Protein AF-A0A956X5T0-F1 (afdb_monomer_lite)

Foldseek 3Di:
DCPDDQPPDALLLLVLCLCQVPPDPVRVCVLCVVLVHHLVPQDDPDSSSRSVSVLLVCLLVVNLLVSLVVCCVVPVVSVVVSPDPDSVRSSVRSNVSHPNDPD

Sequence (103 aa):
MTYKRYRMNSAPMRLRKLISNHYSLDEFRTLCFDLGVRYDDLGGDSLNGQVRELLLLLARYGRLADLLQLVALERPSLLSQSGYADQAELLRALIEALPGSEE

Secondary structure (DSSP, 8-state):
-------TT-HHHHHHHHHHHH--HHHHHHHHHHTT--GGG---SSHHHHHHHHHHHHHHTTTHHHHHHHHHHH-HHHHHHHT-SSHHHHHHHHHHHS-----

Radius of gyration: 12.76 Å; chains: 1; bounding box: 24×28×36 Å

pLDDT: mean 80.19, std 13.41, range [39.5, 90.75]

Structure (mmCIF, N/CA/C/O backbone):
data_AF-A0A956X5T0-F1
#
_entry.id   AF-A0A956X5T0-F1
#
loop_
_atom_site.group_PDB
_atom_site.id
_atom_site.type_symbol
_atom_site.label_atom_id
_atom_site.label_alt_id
_atom_site.label_comp_id
_atom_site.label_asym_id
_atom_site.label_entity_id
_atom_site.label_seq_id
_atom_site.pdbx_PDB_ins_code
_atom_site.Cartn_x
_atom_site.Cartn_y
_atom_site.Cartn_z
_atom_site.occupancy
_atom_site.B_iso_or_equiv
_atom_site.auth_seq_id
_atom_site.auth_comp_id
_atom_site.auth_asym_id
_atom_site.auth_atom_id
_atom_site.pdbx_PDB_model_num
ATOM 1 N N . MET A 1 1 ? 4.210 7.247 -24.741 1.00 43.59 1 MET A N 1
ATOM 2 C CA . MET A 1 1 ? 4.523 7.077 -23.302 1.00 43.59 1 MET A CA 1
ATOM 3 C C . MET A 1 1 ? 4.478 8.433 -22.603 1.00 43.59 1 MET A C 1
ATOM 5 O O . MET A 1 1 ? 5.490 9.113 -22.473 1.00 43.59 1 MET A O 1
ATOM 9 N N . THR A 1 2 ? 3.286 8.886 -22.225 1.00 39.50 2 THR A N 1
ATOM 10 C CA . THR A 1 2 ? 3.050 10.261 -21.763 1.00 39.50 2 THR A CA 1
ATOM 11 C C . THR A 1 2 ? 3.105 10.316 -20.235 1.00 39.50 2 THR A C 1
ATOM 13 O O . THR A 1 2 ? 2.077 10.370 -19.572 1.00 39.50 2 THR A O 1
ATOM 16 N N . TYR A 1 3 ? 4.303 10.309 -19.642 1.00 44.81 3 TYR A N 1
ATOM 17 C CA . TYR A 1 3 ? 4.466 10.614 -18.211 1.00 44.81 3 TYR A CA 1
ATOM 18 C C . TYR A 1 3 ? 4.366 12.136 -18.018 1.00 44.81 3 TYR A C 1
ATOM 20 O O . TYR A 1 3 ? 5.357 12.833 -17.789 1.00 44.81 3 TYR A O 1
ATOM 28 N N . LYS A 1 4 ? 3.163 12.682 -18.236 1.00 44.06 4 LYS A N 1
ATOM 29 C CA . LYS A 1 4 ? 2.888 14.121 -18.249 1.00 44.06 4 LYS A CA 1
ATOM 30 C C . LYS A 1 4 ? 2.988 14.670 -16.823 1.00 44.06 4 LYS A C 1
ATOM 32 O O . LYS A 1 4 ? 2.038 14.655 -16.059 1.00 44.06 4 LYS A O 1
ATOM 37 N N . ARG A 1 5 ? 4.181 15.185 -16.518 1.00 51.50 5 ARG A N 1
ATOM 38 C CA . ARG A 1 5 ? 4.458 16.261 -15.556 1.00 51.50 5 ARG A CA 1
ATOM 39 C C . ARG A 1 5 ? 4.048 15.963 -14.112 1.00 51.50 5 ARG A C 1
ATOM 41 O O . ARG A 1 5 ? 3.171 16.597 -13.537 1.00 51.50 5 ARG A O 1
ATOM 48 N N . TYR A 1 6 ? 4.805 15.063 -13.495 1.00 50.69 6 TYR A N 1
ATOM 49 C CA . TYR A 1 6 ? 4.881 14.966 -12.044 1.00 50.69 6 TYR A CA 1
ATOM 50 C C . TYR A 1 6 ? 5.365 16.316 -11.483 1.00 50.69 6 TYR A C 1
ATOM 52 O O . TYR A 1 6 ? 6.540 16.664 -11.631 1.00 50.69 6 TYR A O 1
ATOM 60 N N . ARG A 1 7 ? 4.463 17.131 -10.914 1.00 50.25 7 ARG A N 1
ATOM 61 C CA . ARG A 1 7 ? 4.845 18.383 -10.240 1.00 50.25 7 ARG A CA 1
ATOM 62 C C . ARG A 1 7 ? 5.881 18.007 -9.165 1.00 50.25 7 ARG A C 1
ATOM 64 O O . ARG A 1 7 ? 5.664 17.083 -8.390 1.00 50.25 7 ARG A O 1
ATOM 71 N N . MET A 1 8 ? 7.040 18.666 -9.142 1.00 46.44 8 MET A N 1
ATOM 72 C CA . MET A 1 8 ? 8.235 18.251 -8.373 1.00 46.44 8 MET A CA 1
ATOM 73 C C . MET A 1 8 ? 8.102 18.360 -6.831 1.00 46.44 8 MET A C 1
ATOM 75 O O . MET A 1 8 ? 9.106 18.418 -6.130 1.00 46.44 8 MET A O 1
ATOM 79 N N . ASN A 1 9 ? 6.881 18.345 -6.283 1.00 51.56 9 ASN A N 1
ATOM 80 C CA . ASN A 1 9 ? 6.592 18.219 -4.853 1.00 51.56 9 ASN A CA 1
ATOM 81 C C . ASN A 1 9 ? 5.172 17.651 -4.613 1.00 51.56 9 ASN A C 1
ATOM 83 O O . ASN A 1 9 ? 4.357 18.277 -3.940 1.00 51.56 9 ASN A O 1
ATOM 87 N N . SER 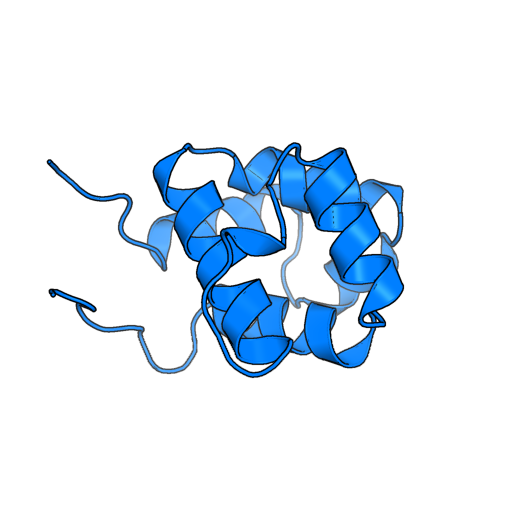A 1 10 ? 4.838 16.508 -5.223 1.00 69.88 10 SER A N 1
ATOM 88 C CA . SER A 1 10 ? 3.478 15.941 -5.166 1.00 69.88 10 SER A CA 1
ATOM 89 C C . S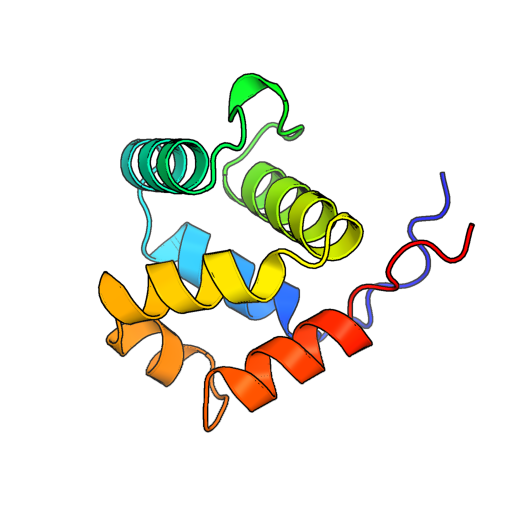ER A 1 10 ? 3.313 14.834 -4.114 1.00 69.88 10 SER A C 1
ATOM 91 O O . SER A 1 10 ? 4.244 14.061 -3.863 1.00 69.88 10 SER A O 1
ATOM 93 N N . ALA A 1 11 ? 2.098 14.707 -3.564 1.00 77.38 11 ALA A N 1
ATOM 94 C CA . ALA A 1 11 ? 1.662 13.688 -2.595 1.00 77.38 11 ALA A CA 1
ATOM 95 C C . ALA A 1 11 ? 2.219 12.261 -2.811 1.00 77.38 11 ALA A C 1
ATOM 97 O O . ALA A 1 11 ? 2.703 11.662 -1.843 1.00 77.38 11 ALA A O 1
ATOM 98 N N . PRO A 1 12 ? 2.278 11.718 -4.049 1.00 81.81 12 PRO A N 1
ATOM 99 C CA . PRO A 1 12 ? 2.748 10.351 -4.256 1.00 81.81 12 PRO A CA 1
ATOM 100 C C . PRO A 1 12 ? 4.241 10.180 -3.941 1.00 81.81 12 PRO A C 1
ATOM 102 O O . PRO A 1 12 ? 4.676 9.085 -3.614 1.00 81.81 12 PRO A O 1
ATOM 105 N N . MET A 1 13 ? 5.049 11.249 -3.963 1.00 83.38 13 MET A N 1
ATOM 106 C CA . MET A 1 13 ? 6.493 11.166 -3.711 1.00 83.38 13 MET A CA 1
ATOM 107 C C . MET A 1 13 ? 6.737 11.032 -2.217 1.00 83.38 13 MET A C 1
ATOM 109 O O . MET A 1 13 ? 7.664 10.332 -1.817 1.00 83.38 13 MET A O 1
ATOM 113 N N . ARG A 1 14 ? 5.897 11.685 -1.405 1.00 84.62 14 ARG A N 1
ATOM 114 C CA . ARG A 1 14 ? 5.914 11.536 0.049 1.00 84.62 14 ARG A CA 1
ATOM 115 C C . ARG A 1 14 ? 5.470 10.142 0.443 1.00 84.62 14 ARG A C 1
ATOM 117 O O . ARG A 1 14 ? 6.207 9.487 1.168 1.00 84.62 14 ARG A O 1
ATOM 124 N N . LEU A 1 15 ? 4.344 9.666 -0.094 1.00 85.25 15 LEU A N 1
ATOM 125 C CA . LEU A 1 15 ? 3.859 8.322 0.220 1.00 85.25 15 LEU A CA 1
ATOM 126 C C . LEU A 1 15 ? 4.892 7.263 -0.160 1.00 85.25 15 LEU A C 1
ATOM 128 O O . LEU A 1 15 ? 5.201 6.373 0.619 1.00 85.25 15 LEU A O 1
ATOM 132 N N . ARG A 1 16 ? 5.507 7.424 -1.327 1.00 86.06 16 ARG A N 1
ATOM 133 C CA . ARG A 1 16 ? 6.551 6.529 -1.799 1.00 86.06 16 ARG A CA 1
ATOM 134 C C . ARG A 1 16 ? 7.786 6.523 -0.905 1.00 86.06 16 ARG A C 1
ATOM 136 O O . ARG A 1 16 ? 8.300 5.455 -0.601 1.00 86.06 16 ARG A O 1
ATOM 143 N N . LYS A 1 17 ? 8.235 7.697 -0.446 1.00 86.50 17 LYS A N 1
ATOM 144 C CA . LYS A 1 17 ? 9.314 7.793 0.546 1.00 86.50 17 LYS A CA 1
ATOM 145 C C . LYS A 1 17 ? 8.921 7.137 1.865 1.00 86.50 17 LYS A C 1
ATOM 147 O O . LYS A 1 17 ? 9.728 6.400 2.404 1.00 86.50 17 LYS A O 1
ATOM 152 N N . LEU A 1 18 ? 7.704 7.364 2.355 1.00 86.75 18 LEU A N 1
ATOM 153 C CA . LEU A 1 18 ? 7.224 6.748 3.592 1.00 86.75 18 LEU A CA 1
ATOM 154 C C . LEU A 1 18 ? 7.193 5.227 3.483 1.00 86.75 18 LEU A C 1
ATOM 156 O O . LEU A 1 18 ? 7.769 4.558 4.330 1.00 86.75 18 LEU A O 1
ATOM 160 N N . ILE A 1 19 ? 6.596 4.690 2.418 1.00 86.50 19 ILE A N 1
ATOM 161 C CA . ILE A 1 19 ? 6.546 3.247 2.185 1.00 86.50 19 ILE A CA 1
ATOM 162 C C . ILE A 1 19 ? 7.970 2.706 2.048 1.00 86.50 19 ILE A C 1
ATOM 164 O O . ILE A 1 19 ? 8.335 1.810 2.786 1.00 86.50 19 ILE A O 1
ATOM 168 N N . SER A 1 20 ? 8.830 3.289 1.208 1.00 86.69 20 SER A N 1
ATOM 169 C CA . SER A 1 20 ? 10.205 2.788 1.061 1.00 86.69 20 SER A CA 1
ATOM 170 C C . SER A 1 20 ? 11.071 2.902 2.321 1.00 86.69 20 SER A C 1
ATOM 172 O O . SER A 1 20 ? 12.063 2.191 2.423 1.00 86.69 20 SER A O 1
ATOM 174 N N . ASN A 1 21 ? 10.739 3.798 3.253 1.00 88.25 21 ASN A N 1
ATOM 175 C CA . ASN A 1 21 ? 11.510 4.005 4.481 1.00 88.25 21 ASN A CA 1
ATOM 176 C C . ASN A 1 21 ? 10.960 3.215 5.680 1.00 88.25 21 ASN A C 1
ATOM 178 O O . ASN A 1 21 ? 11.678 3.034 6.659 1.00 88.25 21 ASN A O 1
ATOM 182 N N . HIS A 1 22 ? 9.698 2.776 5.626 1.00 87.75 22 HIS A N 1
ATOM 183 C CA . HIS A 1 22 ? 9.035 2.053 6.718 1.00 87.75 22 HIS A CA 1
ATOM 184 C C . HIS A 1 22 ? 8.627 0.621 6.376 1.00 87.75 22 HIS A C 1
ATOM 186 O O . HIS A 1 22 ? 8.469 -0.167 7.302 1.00 87.75 22 HIS A O 1
ATOM 192 N N . TYR A 1 23 ? 8.451 0.294 5.096 1.00 86.06 23 TYR A N 1
ATOM 193 C CA . TYR A 1 23 ? 8.161 -1.057 4.634 1.00 86.06 23 TYR A CA 1
ATOM 194 C C . TYR A 1 23 ? 9.436 -1.727 4.156 1.00 86.06 23 TYR A C 1
ATOM 196 O O . TYR A 1 23 ? 10.183 -1.193 3.331 1.00 86.06 23 TYR A O 1
ATOM 204 N N . SER A 1 24 ? 9.626 -2.948 4.632 1.00 88.31 24 SER A N 1
ATOM 205 C CA . SER A 1 24 ? 10.585 -3.872 4.046 1.00 88.31 24 SER A CA 1
ATOM 206 C C . SER A 1 24 ? 10.063 -4.426 2.718 1.00 88.31 24 SER A C 1
ATOM 208 O O . SER A 1 24 ? 8.874 -4.353 2.407 1.00 88.31 24 SER A O 1
ATOM 210 N N . LEU A 1 25 ? 10.959 -5.019 1.932 1.00 85.44 25 LEU A N 1
ATOM 211 C CA . LEU A 1 25 ? 10.629 -5.638 0.644 1.00 85.44 25 LEU A CA 1
ATOM 212 C C . LEU A 1 25 ? 9.551 -6.732 0.797 1.00 85.44 25 LEU A C 1
ATOM 214 O O . LEU A 1 25 ? 8.595 -6.763 0.024 1.00 85.44 25 LEU A O 1
ATOM 218 N N . ASP A 1 26 ? 9.653 -7.555 1.846 1.00 89.25 26 ASP A N 1
ATOM 219 C CA . ASP A 1 26 ? 8.642 -8.554 2.215 1.00 89.25 26 ASP A CA 1
ATOM 220 C C . ASP A 1 26 ? 7.300 -7.934 2.622 1.00 89.25 26 ASP A C 1
ATOM 222 O O . ASP A 1 26 ? 6.262 -8.345 2.112 1.00 89.25 26 ASP A O 1
ATOM 226 N N . GLU A 1 27 ? 7.298 -6.910 3.484 1.00 90.06 27 GLU A N 1
ATOM 227 C CA . GLU A 1 27 ? 6.058 -6.233 3.899 1.00 90.06 27 GLU A CA 1
ATOM 228 C C . GLU A 1 27 ? 5.353 -5.589 2.702 1.00 90.06 27 GLU A C 1
ATOM 230 O O . GLU A 1 27 ? 4.137 -5.681 2.567 1.00 90.06 27 GLU A O 1
ATOM 235 N N . PHE A 1 28 ? 6.109 -4.978 1.786 1.00 88.69 28 PHE A N 1
ATOM 236 C CA . PHE A 1 28 ? 5.548 -4.424 0.559 1.00 88.69 28 PHE A CA 1
ATOM 237 C C . PHE A 1 28 ? 4.952 -5.512 -0.341 1.00 88.69 28 PHE A C 1
ATOM 239 O O . PHE A 1 28 ? 3.916 -5.295 -0.972 1.00 88.69 28 PHE A O 1
ATOM 246 N N . ARG A 1 29 ? 5.573 -6.694 -0.395 1.00 89.50 29 ARG A N 1
ATOM 247 C CA . ARG A 1 29 ? 5.043 -7.835 -1.147 1.00 89.50 29 ARG A CA 1
ATOM 248 C C . ARG A 1 29 ? 3.728 -8.332 -0.553 1.00 89.50 29 ARG A C 1
ATOM 250 O O . ARG A 1 29 ? 2.795 -8.593 -1.310 1.00 89.50 29 ARG A O 1
ATOM 257 N N . THR A 1 30 ? 3.646 -8.405 0.773 1.00 90.75 30 THR A N 1
ATOM 258 C CA . THR A 1 30 ? 2.411 -8.723 1.500 1.00 90.75 30 THR A CA 1
ATOM 259 C C . THR A 1 30 ? 1.334 -7.675 1.239 1.00 90.75 30 THR A C 1
ATOM 261 O O . THR A 1 30 ? 0.221 -8.042 0.881 1.00 90.75 30 THR A O 1
ATOM 264 N N . LEU A 1 31 ? 1.677 -6.385 1.294 1.00 88.62 31 LEU A N 1
ATOM 265 C CA . LEU A 1 31 ? 0.756 -5.291 0.977 1.00 88.62 31 LEU A CA 1
ATOM 266 C C . LEU A 1 31 ? 0.213 -5.404 -0.456 1.00 88.62 31 LEU A C 1
ATOM 268 O O . LEU A 1 31 ? -0.983 -5.250 -0.687 1.00 88.62 31 LEU A O 1
ATOM 272 N N . CYS A 1 32 ? 1.076 -5.706 -1.432 1.00 89.81 32 CYS A N 1
ATOM 273 C CA . CYS A 1 32 ? 0.645 -5.942 -2.811 1.00 89.81 32 CYS A CA 1
ATOM 274 C C . CYS A 1 32 ? -0.315 -7.133 -2.899 1.00 89.81 32 CYS A C 1
ATOM 276 O O . CYS A 1 32 ? -1.334 -7.042 -3.578 1.00 89.81 32 CYS A O 1
ATOM 278 N N . PHE A 1 33 ? -0.008 -8.228 -2.200 1.00 89.75 33 PHE A N 1
ATOM 279 C CA . PHE A 1 33 ? -0.850 -9.419 -2.172 1.00 89.75 33 PHE A CA 1
ATOM 280 C C . PHE A 1 33 ? -2.233 -9.138 -1.572 1.00 89.75 33 PHE A C 1
ATOM 282 O O . PHE A 1 33 ? -3.231 -9.536 -2.169 1.00 89.75 33 PHE A O 1
ATOM 289 N N . ASP A 1 34 ? -2.300 -8.403 -0.461 1.00 90.00 34 ASP A N 1
ATOM 290 C CA . ASP A 1 34 ? -3.556 -8.020 0.194 1.00 90.00 34 ASP A CA 1
ATOM 291 C C . ASP A 1 34 ? -4.415 -7.110 -0.704 1.00 90.00 34 ASP A C 1
ATOM 293 O O . ASP A 1 34 ? -5.614 -7.318 -0.886 1.00 90.00 34 ASP A O 1
ATOM 297 N N . LEU A 1 35 ? -3.762 -6.196 -1.427 1.00 88.12 35 LEU A N 1
ATOM 298 C CA . LEU A 1 35 ? -4.394 -5.376 -2.462 1.00 88.12 35 LEU A CA 1
ATOM 299 C C . LEU A 1 35 ? -4.837 -6.171 -3.701 1.00 88.12 35 LEU A C 1
ATOM 301 O O . LEU A 1 35 ? -5.506 -5.614 -4.579 1.00 88.12 35 LEU A O 1
ATOM 305 N N . GLY A 1 36 ? -4.472 -7.448 -3.818 1.00 88.50 36 GLY A N 1
ATOM 306 C CA . GLY A 1 36 ? -4.705 -8.265 -5.009 1.00 88.50 36 GLY A CA 1
ATOM 307 C C . GLY A 1 36 ? -3.856 -7.840 -6.212 1.00 88.50 36 GLY A C 1
ATOM 308 O O . GLY A 1 36 ? -4.204 -8.138 -7.354 1.00 88.50 36 GLY A O 1
ATOM 309 N N . VAL A 1 37 ? -2.756 -7.122 -5.979 1.00 88.69 37 VAL A N 1
ATOM 310 C CA . VAL A 1 37 ? -1.795 -6.707 -7.003 1.00 88.69 37 VAL A CA 1
ATOM 311 C C . VAL A 1 37 ? -0.640 -7.697 -7.040 1.00 88.69 37 VAL A C 1
ATOM 313 O O . VAL A 1 37 ? 0.033 -7.967 -6.044 1.00 88.69 37 VAL A O 1
ATOM 316 N N . ARG A 1 38 ? -0.359 -8.233 -8.227 1.00 85.06 38 ARG A N 1
ATOM 317 C CA . ARG A 1 38 ? 0.798 -9.105 -8.418 1.00 85.06 38 ARG A CA 1
ATOM 318 C C . ARG A 1 38 ? 2.063 -8.260 -8.382 1.00 85.06 38 ARG A C 1
ATOM 320 O O . ARG A 1 38 ? 2.314 -7.495 -9.299 1.00 85.06 38 ARG A O 1
ATOM 327 N N . TYR A 1 39 ? 2.886 -8.452 -7.356 1.00 82.31 39 TYR A N 1
ATOM 328 C CA . TYR A 1 39 ? 4.193 -7.793 -7.249 1.00 82.31 39 TYR A CA 1
ATOM 329 C C . TYR A 1 39 ? 5.073 -7.996 -8.499 1.00 82.31 39 TYR A C 1
ATOM 331 O O . TYR A 1 39 ? 5.815 -7.103 -8.876 1.00 82.31 39 TYR A O 1
ATOM 339 N N . ASP A 1 40 ? 4.944 -9.145 -9.166 1.00 83.06 40 ASP A N 1
ATOM 340 C CA . ASP A 1 40 ? 5.646 -9.477 -10.417 1.00 83.06 40 ASP A CA 1
ATOM 341 C C . ASP A 1 40 ? 5.222 -8.603 -11.619 1.00 83.06 40 ASP A C 1
ATOM 343 O O . ASP A 1 40 ? 5.988 -8.427 -12.558 1.00 83.06 40 ASP A O 1
ATOM 347 N N . ASP A 1 41 ? 4.017 -8.023 -11.572 1.00 82.06 41 ASP A N 1
ATOM 348 C CA . ASP A 1 41 ? 3.507 -7.079 -12.579 1.00 82.06 41 ASP A CA 1
ATOM 349 C C . ASP A 1 41 ? 4.058 -5.657 -12.356 1.00 82.06 41 ASP A C 1
ATOM 351 O O . ASP A 1 41 ? 4.069 -4.823 -13.263 1.00 82.06 41 ASP A O 1
ATOM 355 N N . LEU A 1 42 ? 4.553 -5.368 -11.145 1.00 83.31 42 LEU A N 1
ATOM 356 C CA . LEU A 1 42 ? 5.117 -4.068 -10.807 1.00 83.31 42 LEU A CA 1
ATOM 357 C C . LEU A 1 42 ? 6.510 -3.919 -11.419 1.00 83.31 42 LEU A C 1
ATOM 359 O O . LEU A 1 42 ? 7.494 -4.491 -10.950 1.00 83.31 42 LEU A O 1
ATOM 363 N N . GLY A 1 43 ? 6.599 -3.071 -12.440 1.00 74.06 43 GLY A N 1
ATOM 364 C CA . GLY A 1 43 ? 7.873 -2.656 -13.008 1.00 74.06 43 GLY A CA 1
ATOM 365 C C . GLY A 1 43 ? 8.739 -1.876 -12.010 1.00 74.06 43 GLY A C 1
ATOM 366 O O . GLY A 1 43 ? 8.255 -1.139 -11.149 1.00 74.06 43 GLY A O 1
ATOM 367 N N . GLY A 1 44 ? 10.056 -1.996 -12.157 1.00 72.31 44 GLY A N 1
ATOM 368 C CA . GLY A 1 44 ? 11.030 -1.203 -11.410 1.00 72.31 44 GLY A CA 1
ATOM 369 C C . GLY A 1 44 ? 12.070 -2.054 -10.694 1.00 72.31 44 GLY A C 1
ATOM 370 O O . GLY A 1 44 ? 11.748 -3.013 -10.008 1.00 72.31 44 GLY A O 1
ATOM 371 N N . ASP A 1 45 ? 13.328 -1.641 -10.820 1.00 75.25 45 ASP A N 1
ATOM 372 C CA . ASP A 1 45 ? 14.498 -2.341 -10.268 1.00 75.25 45 ASP A CA 1
ATOM 373 C C . ASP A 1 45 ? 14.680 -2.124 -8.751 1.00 75.25 45 ASP A C 1
ATOM 375 O O . ASP A 1 45 ? 15.556 -2.682 -8.102 1.00 75.25 45 ASP A O 1
ATOM 379 N N . SER A 1 46 ? 13.860 -1.266 -8.144 1.00 81.50 46 SER A N 1
ATOM 380 C CA . SER A 1 46 ? 13.969 -0.906 -6.731 1.00 81.50 46 SER A CA 1
ATOM 381 C C . SER A 1 46 ? 12.589 -0.758 -6.109 1.00 81.50 46 SER A C 1
ATOM 383 O O . SER A 1 46 ? 11.649 -0.357 -6.795 1.00 81.50 46 SER A O 1
ATOM 385 N N . LEU A 1 47 ? 12.492 -0.941 -4.789 1.00 83.38 47 LEU A N 1
ATOM 386 C CA . LEU A 1 47 ? 11.264 -0.732 -4.006 1.00 83.38 47 LEU A CA 1
ATOM 387 C C . LEU A 1 47 ? 10.593 0.614 -4.340 1.00 83.38 47 LEU A C 1
ATOM 389 O O . LEU A 1 47 ? 9.398 0.699 -4.585 1.00 83.38 47 LEU A O 1
ATOM 393 N N . ASN A 1 48 ? 11.390 1.676 -4.460 1.00 83.62 48 ASN A N 1
ATOM 394 C CA . ASN A 1 48 ? 10.928 3.016 -4.826 1.00 83.62 48 ASN A CA 1
ATOM 395 C C . ASN A 1 48 ? 10.374 3.097 -6.271 1.00 83.62 48 ASN A C 1
ATOM 397 O O . ASN A 1 48 ? 9.520 3.926 -6.580 1.00 83.62 48 ASN A O 1
ATOM 401 N N . GLY A 1 49 ? 10.859 2.263 -7.190 1.00 83.31 49 GLY A N 1
ATOM 402 C CA . GLY A 1 49 ? 10.278 2.097 -8.526 1.00 83.31 49 GLY A CA 1
ATOM 403 C C . GLY A 1 49 ? 8.945 1.354 -8.463 1.00 83.31 49 GLY A C 1
ATOM 404 O O . GLY A 1 49 ? 7.941 1.853 -8.958 1.00 83.31 49 GLY A O 1
ATOM 405 N N . GLN A 1 50 ? 8.913 0.238 -7.743 1.00 87.94 50 GLN A N 1
ATOM 406 C CA . GLN A 1 50 ? 7.740 -0.630 -7.641 1.00 87.94 50 GLN A CA 1
ATOM 407 C C . GLN A 1 50 ? 6.571 0.032 -6.918 1.00 87.94 50 GLN A C 1
ATOM 409 O 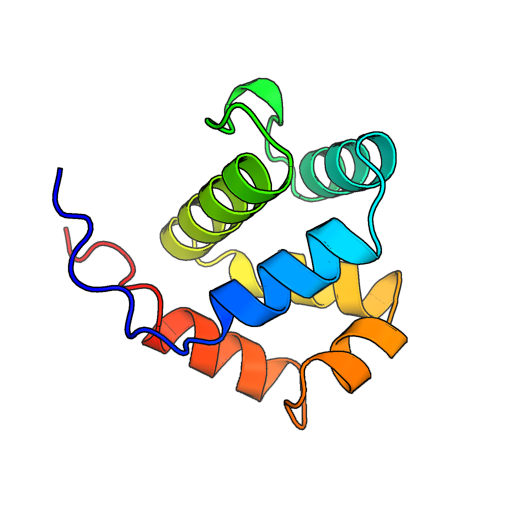O . GLN A 1 50 ? 5.436 -0.048 -7.372 1.00 87.94 50 GLN A O 1
ATOM 414 N N . VAL A 1 51 ? 6.837 0.767 -5.836 1.00 88.50 51 VAL A N 1
ATOM 415 C CA . VAL A 1 51 ? 5.808 1.540 -5.126 1.00 88.50 51 VAL A CA 1
ATOM 416 C C . VAL A 1 51 ? 5.215 2.616 -6.040 1.00 88.50 51 VAL A C 1
ATOM 418 O O . VAL A 1 51 ? 4.021 2.895 -5.972 1.00 88.50 51 VAL A O 1
ATOM 421 N N . ARG A 1 52 ? 6.026 3.224 -6.920 1.00 86.12 52 ARG A N 1
ATOM 422 C CA . ARG A 1 52 ? 5.519 4.179 -7.916 1.00 86.12 52 ARG A CA 1
ATOM 423 C C . ARG A 1 52 ? 4.597 3.491 -8.918 1.00 86.12 52 ARG A C 1
ATOM 425 O O . ARG A 1 52 ? 3.534 4.040 -9.195 1.00 86.12 52 ARG A O 1
ATOM 432 N N . GLU A 1 53 ? 4.997 2.346 -9.460 1.00 87.44 53 GLU A N 1
ATOM 433 C CA . GLU A 1 53 ? 4.153 1.613 -10.407 1.00 87.44 53 GLU A CA 1
ATOM 434 C C . GLU A 1 53 ? 2.865 1.130 -9.733 1.00 87.44 53 GLU A C 1
ATOM 436 O O . GLU A 1 53 ? 1.793 1.295 -10.305 1.00 87.44 53 GLU A O 1
ATOM 441 N N . LEU A 1 54 ? 2.932 0.676 -8.477 1.00 88.38 54 LEU A N 1
ATOM 442 C CA . LEU A 1 54 ? 1.757 0.318 -7.679 1.00 88.38 54 LEU A CA 1
ATOM 443 C C . LEU A 1 54 ? 0.804 1.509 -7.529 1.00 88.38 54 LEU A C 1
ATOM 445 O O . LEU A 1 54 ? -0.389 1.386 -7.785 1.00 88.38 54 LEU A O 1
ATOM 449 N N . LEU A 1 55 ? 1.326 2.677 -7.151 1.00 86.88 55 LEU A N 1
ATOM 450 C CA . LEU A 1 55 ? 0.547 3.912 -7.041 1.00 86.88 55 LEU A CA 1
ATOM 451 C C . LEU A 1 55 ? -0.142 4.277 -8.360 1.00 86.88 55 LEU A C 1
ATOM 453 O O . LEU A 1 55 ? -1.314 4.642 -8.356 1.00 86.88 55 LEU A O 1
ATOM 457 N N . LEU A 1 56 ? 0.569 4.171 -9.486 1.00 84.69 56 LEU A N 1
ATOM 458 C CA . LEU A 1 56 ? 0.015 4.444 -10.814 1.00 84.69 56 LEU A CA 1
ATOM 459 C C . LEU A 1 56 ? -1.062 3.429 -11.202 1.00 84.69 56 LEU A C 1
ATOM 461 O O . LEU A 1 56 ? -2.110 3.818 -11.715 1.00 84.69 56 LEU A O 1
ATOM 465 N N . LEU A 1 57 ? -0.822 2.147 -10.935 1.00 86.31 57 LEU A N 1
ATOM 466 C CA . LEU A 1 57 ? -1.768 1.067 -11.180 1.00 86.31 57 LEU A CA 1
ATOM 467 C C . LEU A 1 57 ? -3.059 1.305 -10.388 1.00 86.31 57 LEU A C 1
ATOM 469 O O . LEU A 1 57 ? -4.142 1.371 -10.961 1.00 86.31 57 LEU A O 1
ATOM 473 N N . LEU A 1 58 ? -2.948 1.525 -9.080 1.00 86.75 58 LEU A N 1
ATOM 474 C CA . LEU A 1 58 ? -4.094 1.774 -8.209 1.00 86.75 58 LEU A CA 1
ATOM 475 C C . LEU A 1 58 ? -4.826 3.069 -8.567 1.00 86.75 58 LEU A C 1
ATOM 477 O O . LEU A 1 58 ? -6.051 3.100 -8.495 1.00 86.75 58 LEU A O 1
ATOM 481 N N . ALA A 1 59 ? -4.109 4.118 -8.980 1.00 84.69 59 ALA A N 1
ATOM 482 C CA . ALA A 1 59 ? -4.723 5.355 -9.461 1.00 84.69 59 ALA A CA 1
ATOM 483 C C . ALA A 1 59 ? -5.584 5.114 -10.703 1.00 84.69 59 ALA A C 1
ATOM 485 O O . ALA A 1 59 ? -6.707 5.604 -10.769 1.00 84.69 59 ALA A O 1
ATOM 486 N N . ARG A 1 60 ? -5.096 4.305 -11.651 1.00 83.25 60 ARG A N 1
ATOM 487 C CA . ARG A 1 60 ? -5.846 3.931 -12.859 1.00 83.25 60 ARG A CA 1
ATOM 488 C C . ARG A 1 60 ? -7.122 3.158 -12.552 1.00 83.25 60 ARG A C 1
ATOM 490 O O . ARG A 1 60 ? -8.137 3.402 -13.188 1.00 83.25 60 ARG A O 1
ATOM 497 N N . TYR A 1 61 ? -7.074 2.259 -11.575 1.00 85.12 61 TYR A N 1
ATOM 498 C CA . TYR A 1 61 ? -8.239 1.472 -11.161 1.00 85.12 61 TYR A CA 1
ATOM 499 C C . TYR A 1 61 ? -9.109 2.167 -10.101 1.00 85.12 61 TYR A C 1
ATOM 501 O O . TYR A 1 61 ? -10.063 1.565 -9.617 1.00 85.12 61 TYR A O 1
ATOM 509 N N . GLY A 1 62 ? -8.779 3.395 -9.682 1.00 84.62 62 GLY A N 1
ATOM 510 C CA . GLY A 1 62 ? -9.489 4.085 -8.599 1.00 84.62 62 GLY A CA 1
ATOM 511 C C . GLY A 1 62 ? -9.346 3.419 -7.221 1.00 84.62 62 GLY A C 1
ATOM 512 O O . GLY A 1 62 ? -10.085 3.743 -6.297 1.00 84.62 62 GLY A O 1
ATOM 513 N N . ARG A 1 63 ? -8.379 2.508 -7.048 1.00 89.50 63 ARG A N 1
ATOM 514 C CA . ARG A 1 63 ? -8.137 1.730 -5.817 1.00 89.50 63 ARG A CA 1
ATOM 515 C C . ARG A 1 63 ? -7.105 2.357 -4.874 1.00 89.50 63 ARG A C 1
ATOM 517 O O . ARG A 1 63 ? -6.611 1.704 -3.961 1.00 89.50 63 ARG A O 1
ATOM 524 N N . LEU A 1 64 ? -6.785 3.641 -5.046 1.00 88.00 64 LEU A N 1
ATOM 525 C CA . LEU A 1 64 ? -5.928 4.370 -4.096 1.00 88.00 64 LEU A CA 1
ATOM 526 C C . LEU A 1 64 ? -6.537 4.427 -2.688 1.00 88.00 64 LEU A C 1
ATOM 528 O O . LEU A 1 64 ? -5.803 4.438 -1.704 1.00 88.00 64 LEU A O 1
ATOM 532 N N . ALA A 1 65 ? -7.869 4.447 -2.590 1.00 89.50 65 ALA A N 1
ATOM 533 C CA . ALA A 1 65 ? -8.566 4.430 -1.309 1.00 89.50 65 ALA A CA 1
ATOM 534 C C . ALA A 1 65 ? -8.297 3.135 -0.525 1.00 89.50 65 ALA A C 1
ATOM 536 O O . ALA A 1 65 ? -8.086 3.203 0.680 1.00 89.50 65 ALA A O 1
ATOM 537 N N . ASP A 1 66 ? -8.245 1.987 -1.207 1.00 90.31 66 ASP A N 1
ATOM 538 C CA . ASP A 1 66 ? -7.938 0.673 -0.623 1.00 90.31 66 ASP A CA 1
ATOM 539 C C . ASP A 1 66 ? -6.539 0.641 -0.003 1.00 90.31 66 ASP A C 1
ATOM 541 O O . ASP A 1 66 ? -6.385 0.287 1.162 1.00 90.31 66 ASP A O 1
ATOM 545 N N . LEU A 1 67 ? -5.527 1.102 -0.750 1.00 89.06 67 LEU A N 1
ATOM 546 C CA . LEU A 1 67 ? -4.152 1.220 -0.252 1.00 89.06 67 LEU A CA 1
ATOM 547 C C . LEU A 1 67 ? -4.096 2.072 1.009 1.00 89.06 67 LEU A C 1
ATOM 549 O O . LEU A 1 67 ? -3.454 1.691 1.981 1.00 89.06 67 LEU A O 1
ATOM 553 N N . LEU A 1 68 ? -4.758 3.229 1.000 1.00 88.81 68 LEU A N 1
ATOM 554 C CA . LEU A 1 68 ? -4.750 4.101 2.165 1.00 88.81 68 LEU A CA 1
ATOM 555 C C . LEU A 1 68 ? -5.490 3.482 3.350 1.00 88.81 68 LEU A C 1
ATOM 557 O O . LEU A 1 68 ? -4.997 3.617 4.462 1.00 88.81 68 LEU A O 1
ATOM 561 N N . GLN A 1 69 ? -6.608 2.783 3.126 1.00 89.75 69 GLN A N 1
ATOM 562 C CA . GLN A 1 69 ? -7.319 2.069 4.189 1.00 89.75 69 GLN A CA 1
ATOM 563 C C . GLN A 1 69 ? -6.444 0.985 4.821 1.00 89.75 69 GLN A C 1
ATOM 565 O O . GLN A 1 69 ? -6.368 0.913 6.044 1.00 89.75 69 GLN A O 1
ATOM 570 N N . LEU A 1 70 ? -5.738 0.189 4.014 1.00 88.94 70 LEU A N 1
ATOM 571 C CA . LEU A 1 70 ? -4.822 -0.831 4.527 1.00 88.94 70 LEU A CA 1
ATOM 572 C C . LEU A 1 70 ? -3.660 -0.214 5.297 1.00 88.94 70 LEU A C 1
ATOM 574 O O . LEU A 1 70 ? -3.395 -0.600 6.431 1.00 88.94 70 LEU A O 1
ATOM 578 N N . VAL A 1 71 ? -3.022 0.816 4.740 1.00 87.56 71 VAL A N 1
ATOM 579 C CA . VAL A 1 71 ? -1.933 1.529 5.421 1.00 87.56 71 VAL A CA 1
ATOM 580 C C . VAL A 1 71 ? -2.420 2.158 6.731 1.00 87.56 71 VAL A C 1
ATOM 582 O O . VAL A 1 71 ? -1.688 2.139 7.719 1.00 87.56 71 VAL A O 1
ATOM 585 N N . ALA A 1 72 ? -3.645 2.690 6.767 1.00 87.31 72 ALA A N 1
ATOM 586 C CA . ALA A 1 72 ? -4.265 3.232 7.973 1.00 87.31 72 ALA A CA 1
ATOM 587 C C . ALA A 1 72 ? -4.509 2.153 9.036 1.00 87.31 72 ALA A C 1
ATOM 589 O O . ALA A 1 72 ? -4.287 2.407 10.219 1.00 87.31 72 ALA A O 1
ATOM 590 N N . LEU A 1 73 ? -4.962 0.971 8.606 1.00 87.88 73 LEU A N 1
ATOM 591 C CA . LEU A 1 73 ? -5.263 -0.167 9.468 1.00 87.88 73 LEU A CA 1
ATOM 592 C C . LEU A 1 73 ? -3.984 -0.773 10.060 1.00 87.88 73 LEU A C 1
ATOM 594 O O . LEU A 1 73 ? -3.913 -1.008 11.264 1.00 87.88 73 LEU A O 1
ATOM 598 N N . GLU A 1 74 ? -2.967 -0.998 9.229 1.00 87.56 74 GLU A N 1
ATOM 599 C CA . GLU A 1 74 ? -1.710 -1.620 9.651 1.00 87.56 74 GLU A CA 1
ATOM 600 C C . GLU A 1 74 ? -0.802 -0.645 10.408 1.00 87.56 74 GLU A C 1
ATOM 602 O O . GLU A 1 74 ? -0.139 -1.006 11.383 1.00 87.56 74 GLU A O 1
ATOM 607 N N . ARG A 1 75 ? -0.716 0.605 9.938 1.00 85.81 75 ARG A N 1
ATOM 608 C CA . ARG A 1 75 ? 0.276 1.587 10.395 1.00 85.81 75 ARG A CA 1
ATOM 609 C C . ARG A 1 75 ? -0.324 3.005 10.416 1.00 85.81 75 ARG A C 1
ATOM 611 O O . ARG A 1 75 ? 0.117 3.870 9.649 1.00 85.81 75 ARG A O 1
ATOM 618 N N . PRO A 1 76 ? -1.242 3.323 11.348 1.00 84.88 76 PRO A N 1
ATOM 619 C CA . PRO A 1 76 ? -1.862 4.651 11.430 1.00 84.88 76 PRO A CA 1
ATOM 620 C C . PRO A 1 76 ? -0.837 5.785 11.615 1.00 84.88 76 PRO A C 1
ATOM 622 O O . PRO A 1 76 ? -1.028 6.896 11.123 1.00 84.88 76 PRO A O 1
ATOM 625 N N . SER A 1 77 ? 0.313 5.498 12.236 1.00 85.81 77 SER A N 1
ATOM 626 C CA . SER A 1 77 ? 1.415 6.454 12.413 1.00 85.81 77 SER A CA 1
ATOM 627 C C . SER A 1 77 ? 2.035 6.950 11.098 1.00 85.81 77 SER A C 1
ATOM 629 O O . SER A 1 77 ? 2.679 7.999 11.091 1.00 85.81 77 SER A O 1
ATOM 631 N N . LEU A 1 78 ? 1.877 6.224 9.983 1.00 85.12 78 LEU A N 1
ATOM 632 C CA . LEU A 1 78 ? 2.372 6.671 8.675 1.00 85.12 78 LEU A CA 1
ATOM 633 C C . LEU A 1 78 ? 1.507 7.775 8.076 1.00 85.12 78 LEU A C 1
ATOM 635 O O . LEU A 1 78 ? 2.048 8.690 7.455 1.00 85.12 78 LEU A O 1
ATOM 639 N N . LEU A 1 79 ? 0.191 7.733 8.302 1.00 80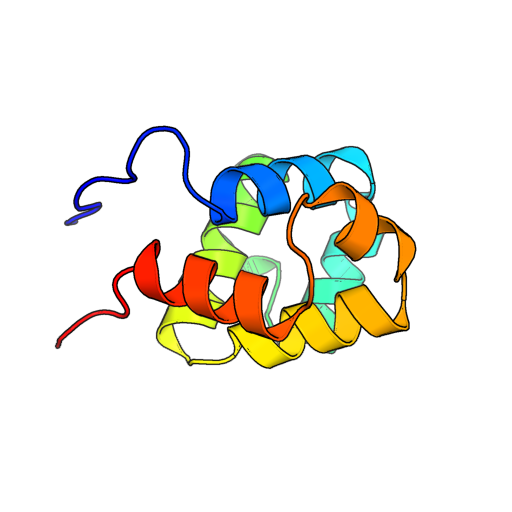.38 79 LEU A N 1
ATOM 640 C CA . LEU A 1 79 ? -0.703 8.811 7.884 1.00 80.38 79 LEU A CA 1
ATOM 641 C C . LEU A 1 79 ? -0.326 10.112 8.591 1.00 80.38 79 LEU A C 1
ATOM 643 O O . LEU A 1 79 ? -0.163 11.135 7.930 1.00 80.38 79 LEU A O 1
ATOM 647 N N . SER A 1 80 ? -0.048 10.060 9.895 1.00 82.62 80 SER A N 1
ATOM 648 C CA . SER A 1 80 ? 0.409 11.233 10.649 1.00 82.62 80 SER A CA 1
ATOM 649 C C . SER A 1 80 ? 1.747 11.789 10.138 1.00 82.62 80 SER A C 1
ATOM 651 O O . SER A 1 80 ? 1.962 12.997 10.160 1.00 82.62 80 SER A O 1
ATOM 653 N N . GLN A 1 81 ? 2.638 10.936 9.618 1.00 83.25 81 GLN A N 1
ATOM 654 C CA . GLN A 1 81 ? 3.921 11.359 9.035 1.00 83.25 81 GLN A CA 1
ATOM 655 C C . GLN A 1 81 ? 3.820 11.857 7.585 1.00 83.25 81 GLN A C 1
ATOM 657 O O . GLN A 1 81 ? 4.766 12.449 7.064 1.00 83.25 81 GLN A O 1
ATOM 662 N N . SER A 1 82 ? 2.686 11.647 6.915 1.00 81.06 82 SER A N 1
ATOM 663 C CA . SER A 1 82 ? 2.473 12.103 5.536 1.00 81.06 82 SER A CA 1
ATOM 664 C C . SER A 1 82 ? 2.333 13.627 5.414 1.00 81.06 82 SER A C 1
ATOM 666 O O . SER A 1 82 ? 2.616 14.199 4.352 1.00 81.06 82 SER A O 1
ATOM 668 N N . GLY A 1 83 ? 1.982 14.291 6.521 1.00 83.62 83 GLY A N 1
ATOM 669 C CA . GLY A 1 83 ? 1.744 15.731 6.581 1.00 83.62 83 GLY A CA 1
ATOM 670 C C . GLY A 1 83 ? 0.393 16.153 5.999 1.00 83.62 83 GLY A C 1
ATOM 671 O O . GLY A 1 83 ? 0.249 17.316 5.634 1.00 83.62 83 GLY A O 1
ATOM 672 N N . TYR A 1 84 ? -0.549 15.214 5.879 1.00 83.81 84 TYR A N 1
ATOM 673 C CA . TYR A 1 84 ? -1.952 15.453 5.532 1.00 83.81 84 TYR A CA 1
ATOM 674 C C . TYR A 1 84 ? -2.812 15.310 6.787 1.00 83.81 84 TYR A C 1
ATOM 676 O O . TYR A 1 84 ? -2.467 14.516 7.665 1.00 83.81 84 TYR A O 1
ATOM 684 N N . ALA A 1 85 ? -3.904 16.074 6.875 1.00 82.38 85 ALA A N 1
ATOM 685 C CA . ALA A 1 85 ? -4.784 16.043 8.045 1.00 82.38 85 ALA A CA 1
ATOM 686 C C . ALA A 1 85 ? -5.470 14.677 8.201 1.00 82.38 85 ALA A C 1
ATOM 688 O O . ALA A 1 85 ? -5.471 14.098 9.285 1.00 82.38 85 ALA A O 1
ATOM 689 N N . ASP A 1 86 ? -5.970 14.135 7.087 1.00 84.38 86 ASP A N 1
ATOM 690 C CA . ASP A 1 86 ? -6.738 12.895 7.048 1.00 84.38 86 ASP A CA 1
ATOM 691 C C . ASP A 1 86 ? -6.479 12.101 5.762 1.00 84.38 86 ASP A C 1
ATOM 693 O O . ASP A 1 86 ? -6.041 12.632 4.733 1.00 84.38 86 ASP A O 1
ATOM 697 N N . GLN A 1 87 ? -6.842 10.814 5.787 1.00 84.31 87 GLN A N 1
ATOM 698 C CA . GLN A 1 87 ? -6.779 9.927 4.622 1.00 84.31 87 GLN A CA 1
ATOM 699 C C . GLN A 1 87 ? -7.534 10.492 3.406 1.00 84.31 87 GLN A C 1
ATOM 701 O O . GLN A 1 87 ? -7.075 10.335 2.275 1.00 84.31 87 GLN A O 1
ATOM 706 N N . ALA A 1 88 ? -8.682 11.145 3.613 1.00 86.62 88 ALA A N 1
ATOM 707 C CA . ALA A 1 88 ? -9.488 11.700 2.525 1.00 86.62 88 ALA A CA 1
ATOM 708 C C . ALA A 1 88 ? -8.768 12.845 1.791 1.00 86.62 88 ALA A C 1
ATOM 710 O O . ALA A 1 88 ? -8.827 12.936 0.563 1.00 86.62 88 ALA A O 1
ATOM 711 N N . GLU A 1 89 ? -8.052 13.692 2.533 1.00 87.38 89 GLU A N 1
ATOM 712 C CA . GLU A 1 89 ? -7.260 14.785 1.968 1.00 87.38 89 GLU A CA 1
ATO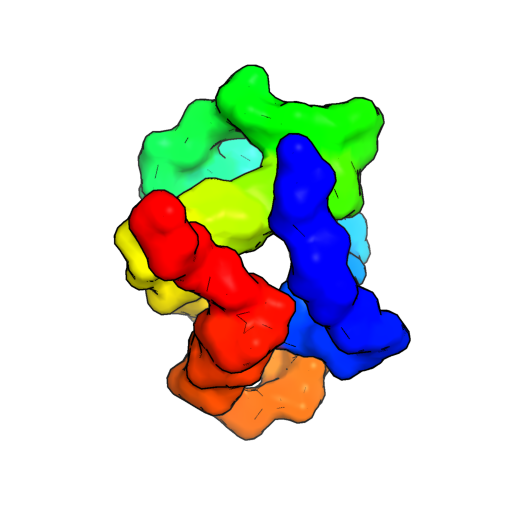M 713 C C . GLU A 1 89 ? -6.073 14.242 1.170 1.00 87.38 89 GLU A C 1
ATOM 715 O O . GLU A 1 89 ? -5.839 14.657 0.033 1.00 87.38 89 GLU A O 1
ATOM 720 N N . LEU A 1 90 ? -5.380 13.246 1.725 1.00 86.25 90 LEU A N 1
ATOM 721 C CA . LEU A 1 90 ? -4.297 12.547 1.042 1.00 86.25 90 LEU A CA 1
ATOM 722 C C . LEU A 1 90 ? -4.785 11.856 -0.240 1.00 86.25 90 LEU A C 1
ATOM 724 O O . LEU A 1 90 ? -4.150 11.997 -1.283 1.00 86.25 90 LEU A O 1
ATOM 728 N N . LEU A 1 91 ? -5.923 11.155 -0.195 1.00 87.19 91 LEU A N 1
ATOM 729 C CA . LEU A 1 91 ? -6.531 10.520 -1.367 1.00 87.19 91 LEU A CA 1
ATOM 730 C C . LEU A 1 91 ? -6.815 11.549 -2.461 1.00 87.19 91 LEU A C 1
ATOM 732 O O . LEU A 1 91 ? -6.436 11.353 -3.614 1.00 87.19 91 LEU A O 1
ATOM 736 N N . ARG A 1 92 ? -7.442 12.668 -2.092 1.00 85.25 92 ARG A N 1
ATOM 737 C CA . ARG A 1 92 ? -7.747 13.755 -3.022 1.00 85.25 92 ARG A CA 1
ATOM 738 C C . ARG A 1 92 ? -6.477 14.336 -3.636 1.00 85.25 92 ARG A C 1
ATOM 740 O O . ARG A 1 92 ? -6.422 14.519 -4.848 1.00 85.25 92 ARG A O 1
ATOM 747 N N . ALA A 1 93 ? -5.443 14.558 -2.826 1.00 86.75 93 ALA A N 1
ATOM 748 C CA . ALA A 1 93 ? -4.152 15.046 -3.297 1.00 86.75 93 ALA A CA 1
ATOM 749 C C . ALA A 1 93 ? -3.444 14.043 -4.227 1.00 86.75 93 ALA A C 1
ATOM 751 O O . ALA A 1 93 ? -2.758 14.452 -5.162 1.00 86.75 93 ALA A O 1
ATOM 752 N N . LEU A 1 94 ? -3.604 12.736 -3.996 1.00 84.19 94 LEU A N 1
ATOM 753 C CA . LEU A 1 94 ? -3.079 11.693 -4.880 1.00 84.19 94 LEU A CA 1
ATOM 754 C C . LEU A 1 94 ? -3.815 11.668 -6.220 1.00 84.19 94 LEU A C 1
ATOM 756 O O . LEU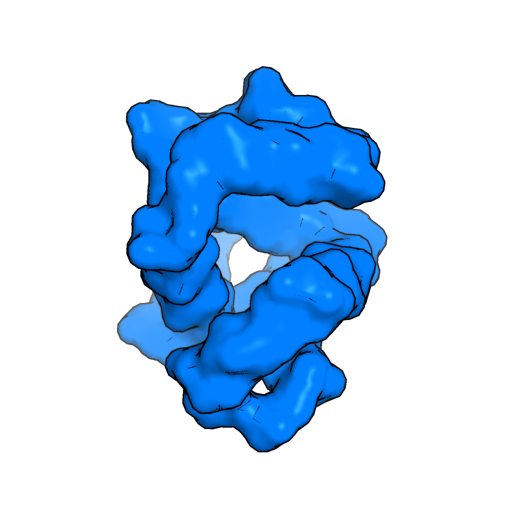 A 1 94 ? -3.150 11.618 -7.249 1.00 84.19 94 LEU A O 1
ATOM 760 N N . ILE A 1 95 ? -5.147 11.746 -6.212 1.00 81.88 95 ILE A N 1
ATOM 761 C CA . ILE A 1 95 ? -5.974 11.792 -7.428 1.00 81.88 95 ILE A CA 1
ATOM 762 C C . ILE A 1 95 ? -5.671 13.057 -8.241 1.00 81.88 95 ILE A C 1
ATOM 764 O O . ILE A 1 95 ? -5.534 12.992 -9.455 1.00 81.88 95 ILE A O 1
ATOM 768 N N . GLU A 1 96 ? -5.503 14.206 -7.584 1.00 82.50 96 GLU A N 1
ATOM 769 C CA . GLU A 1 96 ? -5.122 15.449 -8.265 1.00 82.50 96 GLU A CA 1
ATOM 770 C C . GLU A 1 96 ? -3.710 15.363 -8.871 1.00 82.50 96 GLU A C 1
ATOM 772 O O . GLU A 1 96 ? -3.440 15.900 -9.946 1.00 82.50 96 GLU A O 1
ATOM 777 N N . ALA A 1 97 ? -2.788 14.682 -8.185 1.00 79.31 97 ALA A N 1
ATOM 778 C CA . ALA A 1 97 ? -1.402 14.557 -8.621 1.00 79.31 97 ALA A CA 1
ATOM 779 C C . ALA A 1 97 ? -1.174 13.482 -9.695 1.00 79.31 97 ALA A C 1
ATOM 781 O O . ALA A 1 97 ? -0.197 13.573 -10.444 1.00 79.31 97 ALA A O 1
ATOM 782 N N . LEU A 1 98 ? -2.013 12.448 -9.734 1.00 74.75 98 LEU A N 1
ATOM 783 C CA . LEU A 1 98 ? -1.930 11.327 -10.662 1.00 74.75 98 LEU A CA 1
ATOM 784 C C . LEU A 1 98 ? -3.099 11.462 -11.638 1.00 74.75 98 LEU A C 1
ATOM 786 O O . LEU A 1 98 ? -4.204 11.068 -11.275 1.00 74.75 98 LEU A O 1
ATOM 790 N N . PRO A 1 99 ? -2.891 12.002 -12.856 1.00 60.06 99 PRO A N 1
ATOM 791 C CA . PRO A 1 99 ? -3.956 12.033 -13.843 1.00 60.06 99 PRO A CA 1
ATOM 792 C C . PRO A 1 99 ? -4.347 10.584 -14.143 1.00 60.06 99 PRO A C 1
ATOM 794 O O . PRO A 1 99 ? -3.594 9.849 -14.790 1.00 60.06 99 PRO A O 1
ATOM 797 N N . GLY A 1 100 ? -5.490 10.158 -13.599 1.00 57.31 100 GLY A N 1
ATOM 798 C CA . GLY A 1 100 ? -6.163 8.940 -14.020 1.00 57.31 100 GLY A CA 1
ATOM 799 C C . GLY A 1 100 ? -6.369 9.090 -15.513 1.00 57.31 100 GLY A C 1
ATOM 800 O O . GLY A 1 100 ? -6.881 10.117 -15.940 1.00 57.31 100 GLY A O 1
ATOM 801 N N . SER A 1 101 ? -5.815 8.156 -16.281 1.00 47.72 101 SER A N 1
ATOM 802 C CA . SER A 1 101 ? -5.777 8.215 -17.737 1.00 47.72 101 SER A CA 1
ATOM 803 C C . SER A 1 101 ? -7.170 8.574 -18.257 1.00 47.72 101 SER A C 1
ATOM 805 O O . SER A 1 101 ? -8.063 7.733 -18.223 1.00 47.72 101 SER A O 1
ATOM 807 N N . GLU A 1 102 ? -7.360 9.828 -18.667 1.00 45.78 102 GLU A N 1
ATOM 808 C CA . GLU A 1 102 ? -8.433 10.164 -19.587 1.00 45.78 102 GLU A CA 1
ATOM 809 C C . GLU A 1 102 ? -8.046 9.455 -20.886 1.00 45.78 102 GLU A C 1
ATOM 811 O O . GLU A 1 102 ? -7.053 9.829 -21.511 1.00 45.78 102 GLU A O 1
ATOM 816 N N . GLU A 1 103 ? -8.740 8.334 -21.104 1.00 40.78 103 GLU A N 1
ATOM 817 C CA . GLU A 1 103 ? -8.942 7.538 -22.328 1.00 40.78 103 GLU A CA 1
ATOM 818 C C . GLU A 1 103 ? -7.773 7.413 -23.324 1.00 40.78 103 GLU A C 1
ATOM 820 O O . GLU A 1 103 ? -7.436 8.375 -24.051 1.00 40.78 103 GLU A O 1
#